Protein AF-A0A1C6IP34-F1 (afdb_monomer_lite)

Structure (mmCIF, N/CA/C/O backbone):
data_AF-A0A1C6IP34-F1
#
_entry.id   AF-A0A1C6IP34-F1
#
loop_
_atom_site.group_PDB
_atom_site.id
_atom_site.type_symbol
_atom_site.label_atom_id
_atom_site.label_alt_id
_atom_site.label_comp_id
_atom_site.label_asym_id
_atom_site.label_entity_id
_atom_site.label_seq_id
_atom_site.pdbx_PDB_ins_code
_atom_site.Cartn_x
_atom_site.Cartn_y
_atom_site.Cartn_z
_atom_site.occupancy
_atom_site.B_iso_or_equiv
_atom_site.auth_seq_id
_atom_site.auth_comp_id
_atom_site.auth_asym_id
_atom_site.auth_atom_id
_atom_site.pdbx_PDB_model_num
ATOM 1 N N . MET A 1 1 ? -19.542 -21.476 -33.929 1.00 39.75 1 MET A N 1
ATOM 2 C CA . MET A 1 1 ? -19.861 -22.888 -33.603 1.00 39.75 1 MET A CA 1
ATOM 3 C C . MET A 1 1 ? -19.779 -23.705 -34.886 1.00 39.75 1 MET A C 1
ATOM 5 O O . MET A 1 1 ? -20.178 -23.182 -35.917 1.00 39.75 1 MET A O 1
ATOM 9 N N . PRO A 1 2 ? -19.211 -24.919 -34.835 1.00 40.62 2 PRO A N 1
ATOM 10 C CA . PRO A 1 2 ? -20.049 -26.082 -34.550 1.00 40.62 2 PRO A CA 1
ATOM 11 C C . PRO A 1 2 ? -19.527 -26.936 -33.387 1.00 40.62 2 PRO A C 1
ATOM 13 O O . PRO A 1 2 ? -18.333 -27.012 -33.115 1.00 40.62 2 PRO A O 1
ATOM 16 N N . ARG A 1 3 ? -20.489 -27.540 -32.685 1.00 31.16 3 ARG A N 1
ATOM 17 C CA . ARG A 1 3 ? -20.330 -28.457 -31.552 1.00 31.16 3 ARG A CA 1
ATOM 18 C C . ARG A 1 3 ? -19.933 -29.848 -32.048 1.00 31.16 3 ARG A C 1
ATOM 20 O O . ARG A 1 3 ? -20.438 -30.293 -33.077 1.00 31.16 3 ARG A O 1
ATOM 27 N N . LYS A 1 4 ? -19.143 -30.571 -31.254 1.00 36.78 4 LYS A N 1
ATOM 28 C CA . LYS A 1 4 ? -19.145 -32.038 -31.244 1.00 36.78 4 LYS A CA 1
ATOM 29 C C . LYS A 1 4 ? -19.351 -32.521 -29.808 1.00 36.78 4 LYS A C 1
ATOM 31 O O . LYS A 1 4 ? -18.617 -32.133 -28.908 1.00 36.78 4 LYS A O 1
ATOM 36 N N . THR A 1 5 ? -20.380 -33.344 -29.640 1.00 31.83 5 THR A N 1
ATOM 37 C CA . THR A 1 5 ? -20.767 -34.086 -28.434 1.00 31.83 5 THR A CA 1
ATOM 38 C C . THR A 1 5 ? -20.692 -35.572 -28.773 1.00 31.83 5 THR A C 1
ATOM 40 O O . THR A 1 5 ? -21.174 -35.937 -29.842 1.00 31.83 5 THR A O 1
ATOM 43 N N . THR A 1 6 ? -20.117 -36.394 -27.888 1.00 33.66 6 THR A N 1
ATOM 44 C CA . THR A 1 6 ? -20.362 -37.843 -27.627 1.00 33.66 6 THR A CA 1
ATOM 45 C C . THR A 1 6 ? -19.413 -38.205 -26.463 1.00 33.66 6 THR A C 1
ATOM 47 O O . THR A 1 6 ? -18.208 -38.081 -26.639 1.00 33.66 6 THR A O 1
ATOM 50 N N . THR A 1 7 ? -19.830 -38.289 -25.193 1.00 30.08 7 THR A N 1
ATOM 51 C CA . THR A 1 7 ? -20.600 -39.322 -24.449 1.00 30.08 7 THR A CA 1
ATOM 52 C C . THR A 1 7 ? -19.811 -40.599 -24.082 1.00 30.08 7 THR A C 1
ATOM 54 O O . THR A 1 7 ? -19.658 -41.482 -24.914 1.00 30.08 7 THR A O 1
ATOM 57 N N . ASN A 1 8 ? -19.410 -40.641 -22.796 1.00 30.36 8 ASN A N 1
ATOM 58 C CA . ASN A 1 8 ? -19.357 -41.710 -21.767 1.00 30.36 8 ASN A CA 1
ATOM 59 C C . ASN A 1 8 ? -18.719 -43.097 -22.017 1.00 30.36 8 ASN A C 1
ATOM 61 O O . ASN A 1 8 ? -19.060 -43.779 -22.973 1.00 30.36 8 ASN A O 1
ATOM 65 N N . ILE A 1 9 ? -17.962 -43.598 -21.020 1.00 33.38 9 ILE A N 1
ATOM 66 C CA . ILE A 1 9 ? -18.406 -44.615 -20.027 1.00 33.38 9 ILE A CA 1
ATOM 67 C C . ILE A 1 9 ? -17.376 -44.745 -18.881 1.00 33.38 9 ILE A C 1
ATOM 69 O O . ILE A 1 9 ? -16.169 -44.665 -19.085 1.00 33.38 9 ILE A O 1
ATOM 73 N N . ALA A 1 10 ? -17.921 -44.914 -17.674 1.00 29.19 10 ALA A N 1
ATOM 74 C CA . ALA A 1 10 ? -17.290 -44.967 -16.361 1.00 29.19 10 ALA A CA 1
ATOM 75 C C . ALA A 1 10 ? -16.554 -46.282 -16.037 1.00 29.19 10 ALA A C 1
ATOM 77 O O . ALA A 1 10 ? -16.907 -47.349 -16.540 1.00 29.19 10 ALA A O 1
ATOM 78 N N . LYS A 1 11 ? -15.633 -46.207 -15.068 1.00 30.05 11 LYS A N 1
ATOM 79 C CA . LYS A 1 11 ? -15.432 -47.268 -14.074 1.00 30.05 11 LYS A CA 1
ATOM 80 C C . LYS A 1 11 ? -15.022 -46.645 -12.737 1.00 30.05 11 LYS A C 1
ATOM 82 O O . LYS A 1 11 ? -14.054 -45.894 -12.673 1.00 30.05 11 LYS A O 1
ATOM 87 N N . GLU A 1 12 ? -15.834 -46.918 -11.723 1.00 26.64 12 GLU A N 1
ATOM 88 C CA . GLU A 1 12 ? -15.644 -46.564 -10.318 1.00 26.64 12 GLU A CA 1
ATOM 89 C C . GLU A 1 12 ? -14.530 -47.416 -9.699 1.00 26.64 12 GLU A C 1
ATOM 91 O O . GLU A 1 12 ? -14.507 -48.627 -9.914 1.00 26.64 12 GLU A O 1
ATOM 96 N N . GLU A 1 13 ? -13.675 -46.807 -8.876 1.00 28.80 13 GLU A N 1
ATOM 97 C CA . GLU A 1 13 ? -13.203 -47.438 -7.642 1.00 28.80 13 GLU A CA 1
ATOM 98 C C . GLU A 1 13 ? -12.859 -46.353 -6.609 1.00 28.80 13 GLU A C 1
ATOM 100 O O . GLU A 1 13 ? -12.215 -45.345 -6.896 1.00 28.80 13 GLU A O 1
ATOM 105 N N . SER A 1 14 ? -13.409 -46.548 -5.418 1.00 26.98 14 SER A N 1
ATOM 106 C CA . SER A 1 14 ? -13.480 -45.662 -4.260 1.00 26.98 14 SER A CA 1
ATOM 107 C C . SER A 1 14 ? -12.199 -45.647 -3.428 1.00 26.98 14 SER A C 1
ATOM 109 O O . SER A 1 14 ? -11.789 -46.716 -2.985 1.00 26.98 14 SER A O 1
ATOM 111 N N . VAL A 1 15 ? -11.676 -44.467 -3.063 1.00 29.19 15 VAL A N 1
ATOM 112 C CA . VAL A 1 15 ? -10.954 -44.266 -1.790 1.00 29.19 15 VAL A CA 1
ATOM 113 C C . VAL A 1 15 ? -11.217 -42.854 -1.245 1.00 29.19 15 VAL A C 1
ATOM 115 O O . VAL A 1 15 ? -11.278 -41.873 -1.979 1.00 29.19 15 VAL A O 1
ATOM 118 N N . SER A 1 16 ? -11.419 -42.831 0.066 1.00 27.39 16 SER A N 1
ATOM 119 C CA . SER A 1 16 ? -11.852 -41.797 1.002 1.00 27.39 16 SER A CA 1
ATOM 120 C C . SER A 1 16 ? -11.113 -40.446 0.990 1.00 27.39 16 SER A C 1
ATOM 122 O O . SER A 1 16 ? -9.935 -40.354 0.662 1.00 27.39 16 SER A O 1
ATOM 124 N N . ALA A 1 17 ? -11.846 -39.418 1.436 1.00 30.52 17 ALA A N 1
ATOM 125 C CA . ALA A 1 17 ? -11.462 -38.011 1.611 1.00 30.52 17 ALA A CA 1
ATOM 126 C C . ALA A 1 17 ? -10.304 -37.789 2.628 1.00 30.52 17 ALA A C 1
ATOM 128 O O . ALA A 1 17 ? -9.990 -38.704 3.392 1.00 30.52 17 ALA A O 1
ATOM 129 N N . PRO A 1 18 ? -9.700 -36.581 2.695 1.00 31.28 18 PRO A N 1
ATOM 130 C CA . PRO A 1 18 ? -10.388 -35.472 3.359 1.00 31.28 18 PRO A CA 1
ATOM 131 C C . PRO A 1 18 ? -10.285 -34.102 2.666 1.00 31.28 18 PRO A C 1
ATOM 133 O O . PRO A 1 18 ? -9.457 -33.834 1.800 1.00 31.28 18 PRO A O 1
ATOM 136 N N . VAL A 1 19 ? -11.214 -33.263 3.112 1.00 32.28 19 VAL A N 1
ATOM 137 C CA . VAL A 1 19 ? -11.380 -31.821 2.939 1.00 32.28 19 VAL A CA 1
ATOM 138 C C . VAL A 1 19 ? -10.043 -31.074 2.997 1.00 32.28 19 VAL A C 1
ATOM 140 O O . VAL A 1 19 ? -9.317 -31.184 3.980 1.00 32.28 19 VAL A O 1
ATOM 143 N N . VAL A 1 20 ? -9.738 -30.290 1.960 1.00 29.83 20 VAL A N 1
ATOM 144 C CA . VAL A 1 20 ? -8.674 -29.279 2.005 1.00 29.83 20 VAL A CA 1
ATOM 145 C C . VAL A 1 20 ? -9.272 -27.965 2.500 1.00 29.83 20 VAL A C 1
ATOM 147 O O . VAL A 1 20 ? -9.796 -27.161 1.732 1.00 29.83 20 VAL A O 1
ATOM 150 N N . GLU A 1 21 ? -9.223 -27.780 3.817 1.00 26.53 21 GLU A N 1
ATOM 151 C CA . GLU A 1 21 ? -9.185 -26.453 4.425 1.00 26.53 21 GLU A CA 1
ATOM 152 C C . GLU A 1 21 ? -7.930 -25.744 3.904 1.00 26.53 21 GLU A C 1
ATOM 154 O O . GLU A 1 21 ? -6.807 -26.222 4.070 1.00 26.53 21 GLU A O 1
ATOM 159 N N . ALA A 1 22 ? -8.117 -24.624 3.206 1.00 29.95 22 ALA A N 1
ATOM 160 C CA . ALA A 1 22 ? -7.020 -23.740 2.848 1.00 29.95 22 ALA A CA 1
ATOM 161 C C . ALA A 1 22 ? -6.617 -22.948 4.100 1.00 29.95 22 ALA A C 1
ATOM 163 O O . ALA A 1 22 ? -7.074 -21.829 4.324 1.00 29.95 22 ALA A O 1
ATOM 164 N N . ASP A 1 23 ? -5.777 -23.574 4.921 1.00 25.42 23 ASP A N 1
ATOM 165 C CA . ASP A 1 23 ? -5.065 -22.947 6.027 1.00 25.42 23 ASP A CA 1
ATOM 166 C C . ASP A 1 23 ? -4.160 -21.826 5.491 1.00 25.42 23 ASP A C 1
ATOM 168 O O . ASP A 1 23 ? -3.110 -22.065 4.887 1.00 25.42 23 ASP A O 1
ATOM 172 N N . PHE A 1 24 ? -4.532 -20.572 5.754 1.00 33.59 24 PHE A N 1
ATOM 173 C CA . PHE A 1 24 ? -3.616 -19.432 5.685 1.00 33.59 24 PHE A CA 1
ATOM 174 C C . PHE A 1 24 ? -2.674 -19.469 6.898 1.00 33.59 24 PHE A C 1
ATOM 176 O O . PHE A 1 24 ? -2.727 -18.627 7.796 1.00 33.59 24 PHE A O 1
ATOM 183 N N . SER A 1 25 ? -1.775 -20.455 6.939 1.00 31.80 25 SER A N 1
ATOM 184 C CA . SER A 1 25 ? -0.722 -20.494 7.949 1.00 31.80 25 SER A CA 1
ATOM 185 C C . SER A 1 25 ? 0.387 -19.495 7.592 1.00 31.80 25 SER A C 1
ATOM 187 O O . SER A 1 25 ? 1.244 -19.748 6.745 1.00 31.80 25 SER A O 1
ATOM 189 N N . ASN A 1 26 ? 0.339 -18.338 8.251 1.00 34.41 26 ASN A N 1
ATOM 190 C CA . ASN A 1 26 ? 1.470 -17.536 8.723 1.00 34.41 26 ASN A CA 1
ATOM 191 C C . ASN A 1 26 ? 2.811 -17.699 7.983 1.00 34.41 26 ASN A C 1
ATOM 193 O O . ASN A 1 26 ? 3.725 -18.379 8.454 1.00 34.41 26 ASN A O 1
ATOM 197 N N . LYS A 1 27 ? 3.013 -16.906 6.927 1.00 29.56 27 LYS A N 1
ATOM 198 C CA . LYS A 1 27 ? 4.359 -16.444 6.568 1.00 29.56 27 LYS A CA 1
ATOM 199 C C . LYS A 1 27 ? 4.630 -15.151 7.335 1.00 29.56 27 LYS A C 1
ATOM 201 O O . LYS A 1 27 ? 4.428 -14.048 6.834 1.00 29.56 27 LYS A O 1
ATOM 206 N N . SER A 1 28 ? 5.042 -15.307 8.596 1.00 32.81 28 SER A N 1
ATOM 207 C CA . SER A 1 28 ? 5.697 -14.242 9.359 1.00 32.81 28 SER A CA 1
ATOM 208 C C . SER A 1 28 ? 6.903 -13.778 8.543 1.00 32.81 28 SER A C 1
ATOM 210 O O . SER A 1 28 ? 7.929 -14.456 8.466 1.00 32.81 28 SER A O 1
ATOM 212 N N . SER A 1 29 ? 6.739 -12.657 7.846 1.00 35.38 29 SER A N 1
ATOM 213 C CA . SER A 1 29 ? 7.835 -12.003 7.150 1.00 35.38 29 SER A CA 1
ATOM 214 C C . SER A 1 29 ? 8.640 -11.288 8.218 1.00 35.38 29 SER A C 1
ATOM 216 O O . SER A 1 29 ? 8.229 -10.255 8.740 1.00 35.38 29 SER A O 1
ATOM 218 N N . LYS A 1 30 ? 9.757 -11.912 8.601 1.00 34.31 30 LYS A N 1
ATOM 219 C CA . LYS A 1 30 ? 10.798 -11.287 9.410 1.00 34.31 30 LYS A CA 1
ATOM 220 C C . LYS A 1 30 ? 11.093 -9.899 8.850 1.00 34.31 30 LYS A C 1
ATOM 222 O O . LYS A 1 30 ? 11.470 -9.765 7.688 1.00 34.31 30 LYS A O 1
ATOM 227 N N . VAL A 1 31 ? 10.940 -8.910 9.724 1.00 37.81 31 VAL A N 1
ATOM 228 C CA . VAL A 1 31 ? 11.496 -7.564 9.615 1.00 37.81 31 VAL A CA 1
ATOM 229 C C . VAL A 1 31 ? 12.938 -7.682 9.129 1.00 37.81 31 VAL A C 1
ATOM 231 O O . VAL A 1 31 ? 13.794 -8.215 9.835 1.00 37.81 31 VAL A O 1
ATOM 234 N N . ASN A 1 32 ? 13.193 -7.231 7.904 1.00 37.38 32 ASN A N 1
ATOM 235 C CA . ASN A 1 32 ? 14.538 -7.132 7.354 1.00 37.38 32 ASN A CA 1
ATOM 236 C C . ASN A 1 32 ? 15.036 -5.699 7.579 1.00 37.38 32 ASN A C 1
ATOM 238 O O . ASN A 1 32 ? 15.285 -4.941 6.646 1.00 37.38 32 ASN A O 1
ATOM 242 N N . GLU A 1 33 ? 15.166 -5.321 8.853 1.00 46.78 33 GLU A N 1
ATOM 243 C CA . GLU A 1 33 ? 16.094 -4.264 9.238 1.00 46.78 33 GLU A CA 1
ATOM 244 C C . GLU A 1 33 ? 17.501 -4.818 9.018 1.00 46.78 33 GLU A C 1
ATOM 246 O O . GLU A 1 33 ? 18.070 -5.482 9.884 1.00 46.78 33 GLU A O 1
ATOM 251 N N . ASN A 1 34 ? 18.069 -4.576 7.838 1.00 37.78 34 ASN A N 1
ATOM 252 C CA . ASN A 1 34 ? 19.495 -4.770 7.647 1.00 37.78 34 ASN A CA 1
ATOM 253 C C . ASN A 1 34 ? 20.149 -3.496 7.117 1.00 37.78 34 ASN A C 1
ATOM 255 O O . ASN A 1 34 ? 19.952 -3.070 5.980 1.00 37.78 34 ASN A O 1
ATOM 259 N N . ARG A 1 35 ? 20.934 -2.915 8.030 1.00 41.66 35 ARG A N 1
ATOM 260 C CA . ARG A 1 35 ? 21.979 -1.908 7.855 1.00 41.66 35 ARG A CA 1
ATOM 261 C C . ARG A 1 35 ? 22.705 -2.045 6.517 1.00 41.66 35 ARG A C 1
ATOM 263 O O . ARG A 1 35 ? 23.131 -3.143 6.178 1.00 41.66 35 ARG A O 1
ATOM 270 N N . VAL A 1 36 ? 22.908 -0.893 5.865 1.00 48.06 36 VAL A N 1
ATOM 271 C CA . VAL A 1 36 ? 23.939 -0.555 4.860 1.00 48.06 36 VAL A CA 1
ATOM 272 C C . VAL A 1 36 ? 24.760 -1.770 4.411 1.00 48.06 36 VAL A C 1
ATOM 274 O O . VAL A 1 36 ? 25.873 -2.005 4.876 1.00 48.06 36 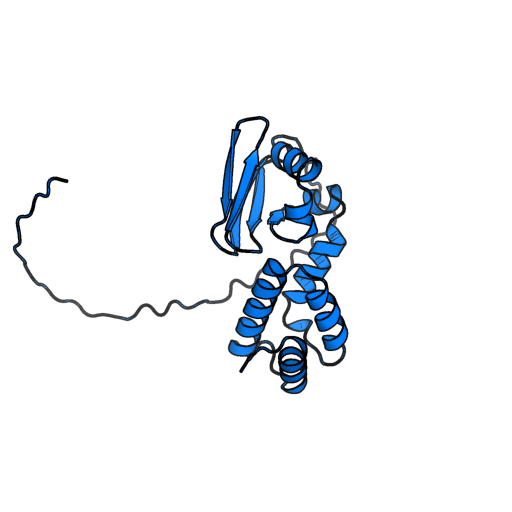VAL A O 1
ATOM 277 N N . SER A 1 37 ? 24.165 -2.569 3.530 1.00 43.12 37 SER A N 1
ATOM 278 C CA . SER A 1 37 ? 24.846 -3.638 2.810 1.00 43.12 37 SER A CA 1
ATOM 279 C C . SER A 1 37 ? 25.263 -3.079 1.457 1.00 43.12 37 SER A C 1
ATOM 281 O O . SER A 1 37 ? 24.559 -2.237 0.903 1.00 43.12 37 SER A O 1
ATOM 283 N N . SER A 1 38 ? 26.412 -3.518 0.959 1.00 51.91 38 SER A N 1
ATOM 284 C CA . SER A 1 38 ? 27.018 -3.208 -0.337 1.00 51.91 38 SER A CA 1
ATOM 285 C C . SER A 1 38 ? 26.095 -3.592 -1.501 1.00 51.91 38 SER A C 1
ATOM 287 O O . SER A 1 38 ? 26.373 -4.525 -2.247 1.00 51.91 38 SER A O 1
ATOM 289 N N . GLN A 1 39 ? 24.948 -2.933 -1.628 1.00 65.94 39 GLN A N 1
ATOM 290 C CA . GLN A 1 39 ? 24.014 -3.205 -2.700 1.00 65.94 39 GLN A CA 1
ATOM 291 C C . GLN A 1 39 ? 24.606 -2.633 -3.981 1.00 65.94 39 GLN A C 1
ATOM 293 O O . GLN A 1 39 ? 24.990 -1.462 -4.032 1.00 65.94 39 GLN A O 1
ATOM 298 N N . GLU A 1 40 ? 24.701 -3.477 -5.007 1.00 76.81 40 GLU A N 1
ATOM 299 C CA . GLU A 1 40 ? 25.096 -3.047 -6.344 1.00 76.81 40 GLU A CA 1
ATOM 300 C C . GLU A 1 40 ? 24.268 -1.820 -6.769 1.00 76.81 40 GLU A C 1
ATOM 302 O O . GLU A 1 40 ? 23.111 -1.669 -6.360 1.00 76.81 40 GLU A O 1
ATOM 307 N N . PRO A 1 41 ? 24.828 -0.889 -7.550 1.00 86.12 41 PRO A N 1
ATOM 308 C CA . PRO A 1 41 ? 24.064 0.264 -8.002 1.00 86.12 41 PRO A CA 1
ATOM 309 C C . PRO A 1 41 ? 22.868 -0.187 -8.855 1.00 86.12 41 PRO A C 1
ATOM 311 O O . PRO A 1 41 ? 22.986 -1.105 -9.662 1.00 86.12 41 PRO A O 1
ATOM 314 N N . LEU A 1 42 ? 21.720 0.489 -8.715 1.00 92.94 42 LEU A N 1
ATOM 315 C CA . LEU A 1 42 ? 20.575 0.285 -9.610 1.00 92.94 42 LEU A CA 1
ATOM 316 C C . LEU A 1 42 ? 20.972 0.646 -11.047 1.00 92.94 42 LEU A C 1
ATOM 318 O O . LEU A 1 42 ? 21.145 1.831 -11.361 1.00 92.94 42 LEU A O 1
ATOM 322 N N . THR A 1 43 ? 21.083 -0.371 -11.898 1.00 95.94 43 THR A N 1
ATOM 323 C CA . THR A 1 43 ? 21.313 -0.224 -13.339 1.00 95.94 43 THR A CA 1
ATOM 324 C C . THR A 1 43 ? 19.996 -0.324 -14.095 1.00 95.94 43 THR A C 1
ATOM 326 O O . THR A 1 43 ? 19.009 -0.830 -13.574 1.00 95.94 43 THR A O 1
ATOM 329 N N . ASP A 1 44 ? 19.967 0.154 -15.335 1.00 95.19 44 ASP A N 1
ATOM 330 C CA . ASP A 1 44 ? 18.742 0.193 -16.141 1.00 95.19 44 ASP A CA 1
ATOM 331 C C . ASP A 1 44 ? 18.160 -1.202 -16.416 1.00 95.19 44 ASP A C 1
ATOM 333 O O . ASP A 1 44 ? 16.942 -1.353 -16.409 1.00 95.19 44 ASP A O 1
ATOM 337 N N . GLY A 1 45 ? 19.016 -2.219 -16.551 1.00 94.81 45 GLY A N 1
ATOM 338 C CA . GLY A 1 45 ? 18.615 -3.618 -16.724 1.00 94.81 45 GLY A CA 1
ATOM 339 C C . GLY A 1 45 ? 18.329 -4.372 -15.423 1.00 94.81 45 GLY A C 1
ATOM 340 O O . GLY A 1 45 ? 18.079 -5.570 -15.476 1.00 94.81 45 GLY A O 1
ATOM 341 N N . THR A 1 46 ? 18.392 -3.722 -14.256 1.00 96.56 46 THR A N 1
ATOM 342 C CA . THR A 1 46 ? 18.069 -4.382 -12.985 1.00 96.56 46 THR A CA 1
ATOM 343 C C . THR A 1 46 ? 16.581 -4.727 -12.954 1.00 96.56 46 THR A C 1
ATOM 345 O O . THR A 1 46 ? 15.743 -3.829 -13.017 1.00 96.56 46 THR A O 1
ATOM 348 N N . GLU A 1 47 ? 16.266 -6.016 -12.855 1.00 96.88 47 GLU A N 1
ATOM 349 C CA . GLU A 1 47 ? 14.906 -6.532 -12.695 1.00 96.88 47 GLU A CA 1
ATOM 350 C C . GLU A 1 47 ? 14.420 -6.340 -11.259 1.00 96.88 47 GLU A C 1
ATOM 352 O O . GLU A 1 47 ? 15.142 -6.609 -10.296 1.00 96.88 47 GLU A O 1
ATOM 357 N N . ILE A 1 48 ? 13.202 -5.827 -11.115 1.00 97.75 48 ILE A N 1
ATOM 358 C CA . ILE A 1 48 ? 12.600 -5.470 -9.836 1.00 97.75 48 ILE A CA 1
ATOM 359 C C . ILE A 1 48 ? 11.178 -6.017 -9.819 1.00 97.75 48 ILE A C 1
ATOM 361 O O . ILE A 1 48 ? 10.375 -5.727 -10.707 1.00 97.75 48 ILE A O 1
ATOM 365 N N . GLU A 1 49 ? 10.862 -6.771 -8.773 1.00 98.50 49 GLU A N 1
ATOM 366 C CA . GLU A 1 49 ? 9.500 -7.207 -8.487 1.00 98.50 49 GLU A CA 1
ATOM 367 C C . GLU A 1 49 ? 8.641 -6.016 -8.054 1.00 98.50 49 GLU A C 1
ATOM 369 O O . GLU A 1 49 ? 9.003 -5.245 -7.156 1.00 98.50 49 GLU A O 1
ATOM 374 N N . ILE A 1 50 ? 7.482 -5.880 -8.686 1.00 98.31 50 ILE A N 1
ATOM 375 C CA . ILE A 1 50 ? 6.494 -4.844 -8.419 1.00 98.31 50 ILE A CA 1
ATOM 376 C C . ILE A 1 50 ? 5.203 -5.514 -7.988 1.00 98.31 50 ILE A C 1
ATOM 378 O O . ILE A 1 50 ? 4.583 -6.229 -8.776 1.00 98.31 50 ILE A O 1
ATOM 382 N N . VAL A 1 51 ? 4.785 -5.245 -6.754 1.00 98.25 51 VAL A N 1
ATOM 383 C CA . VAL A 1 51 ? 3.539 -5.778 -6.205 1.00 98.25 51 VAL A CA 1
ATOM 384 C C . VAL A 1 51 ? 2.403 -4.773 -6.351 1.00 98.25 51 VAL A C 1
ATOM 386 O O . VAL A 1 51 ? 2.596 -3.571 -6.134 1.00 98.25 51 VAL A O 1
ATOM 389 N N . SER A 1 52 ? 1.209 -5.256 -6.686 1.00 98.06 52 SER A N 1
ATOM 390 C CA . 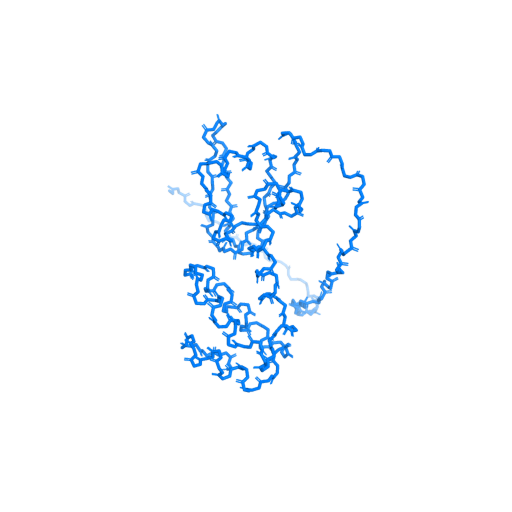SER A 1 52 ? 0.010 -4.424 -6.698 1.00 98.06 52 SER A CA 1
ATOM 391 C C . SER A 1 52 ? -0.596 -4.268 -5.311 1.00 98.06 52 SER A C 1
ATOM 393 O O . SER A 1 52 ? -0.750 -5.229 -4.560 1.00 98.06 52 SER A O 1
ATOM 395 N N . LEU A 1 53 ? -0.980 -3.044 -4.973 1.00 97.25 53 LEU A N 1
ATOM 396 C CA . LEU A 1 53 ? -1.644 -2.693 -3.719 1.00 97.25 53 LEU A CA 1
ATOM 397 C C . LEU A 1 53 ? -3.143 -2.421 -3.910 1.00 97.25 53 LEU A C 1
ATOM 399 O O . LEU A 1 53 ? -3.854 -2.256 -2.926 1.00 97.25 53 LEU A O 1
ATOM 403 N N . ILE A 1 54 ? -3.625 -2.370 -5.156 1.00 96.44 54 ILE A N 1
ATOM 404 C CA . ILE A 1 54 ? -5.047 -2.271 -5.522 1.00 96.44 54 ILE A CA 1
ATOM 405 C C . ILE A 1 54 ? -5.342 -3.246 -6.681 1.00 96.44 54 ILE A C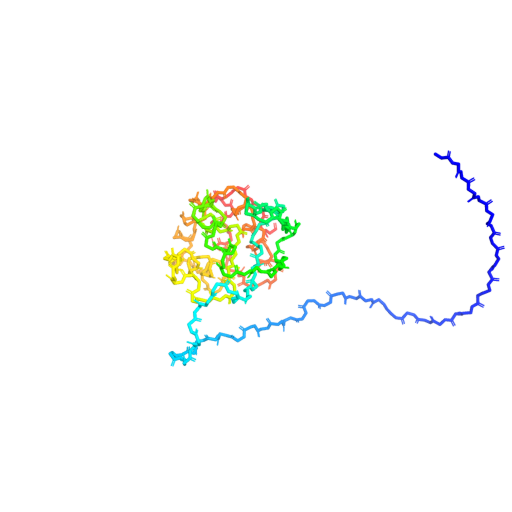 1
ATOM 407 O O . ILE A 1 54 ? -4.415 -3.634 -7.389 1.00 96.44 54 ILE A O 1
ATOM 411 N N . PRO A 1 55 ? -6.592 -3.668 -6.919 1.00 95.69 55 PRO A N 1
ATOM 412 C CA . PRO A 1 55 ? -6.900 -4.529 -8.062 1.00 95.69 55 PRO A CA 1
ATOM 413 C C . PRO A 1 55 ? -6.955 -3.743 -9.385 1.00 95.69 55 PRO A C 1
ATOM 415 O O . PRO A 1 55 ? -7.114 -2.518 -9.389 1.00 95.69 55 PRO A O 1
ATOM 418 N N . PHE A 1 56 ? -6.900 -4.470 -10.505 1.00 96.12 56 PHE A N 1
ATOM 419 C CA . PHE A 1 56 ? -7.096 -3.969 -11.876 1.00 96.12 56 PHE A CA 1
ATOM 420 C C . PHE A 1 56 ? -6.162 -2.822 -12.290 1.00 96.12 56 PHE A C 1
ATOM 422 O O . PHE A 1 56 ? -6.580 -1.831 -12.901 1.00 96.12 56 PHE A O 1
ATOM 429 N N . VAL A 1 57 ? -4.876 -2.957 -11.975 1.00 97.19 57 VAL A N 1
ATOM 430 C CA . VAL A 1 57 ? -3.837 -2.029 -12.428 1.00 97.19 57 VAL A CA 1
ATOM 431 C C . VAL A 1 57 ? -3.270 -2.543 -13.742 1.00 97.19 57 VAL A C 1
ATOM 433 O O . VAL A 1 57 ? -2.974 -3.720 -13.881 1.00 97.19 57 VAL A O 1
ATOM 436 N N . SER A 1 58 ? -3.076 -1.670 -14.724 1.00 97.06 58 SER A N 1
ATOM 437 C CA . SER A 1 58 ? -2.325 -2.034 -15.926 1.00 97.06 58 SER A CA 1
ATOM 438 C C . SER A 1 58 ? -1.451 -0.894 -16.396 1.00 97.06 58 SER A C 1
ATOM 440 O O . SER A 1 58 ? -1.745 0.270 -16.124 1.00 97.06 58 SER A O 1
ATOM 442 N N . TYR A 1 59 ? -0.371 -1.225 -17.092 1.00 97.50 59 TYR A N 1
ATOM 443 C CA . TYR A 1 59 ? 0.580 -0.281 -17.649 1.00 97.50 59 TYR A CA 1
ATOM 444 C C . TYR A 1 59 ? 1.030 -0.734 -19.034 1.00 97.50 59 TYR A C 1
ATOM 446 O O . TYR A 1 59 ? 1.319 -1.906 -19.255 1.00 97.50 59 TYR A O 1
ATOM 454 N N . LYS A 1 60 ? 1.127 0.218 -19.962 1.00 96.19 60 LYS A N 1
ATOM 455 C CA . LYS A 1 60 ? 1.730 0.004 -21.275 1.00 96.19 60 LYS A CA 1
ATOM 456 C C . LYS A 1 60 ? 2.964 0.883 -21.402 1.00 96.19 60 LYS A C 1
ATOM 458 O O . LYS A 1 60 ? 2.840 2.110 -21.357 1.00 96.19 60 LYS A O 1
ATOM 463 N N . ASP A 1 61 ? 4.130 0.278 -21.587 1.00 92.94 61 ASP A N 1
ATOM 464 C CA . ASP A 1 61 ? 5.352 1.039 -21.819 1.00 92.94 61 ASP A CA 1
ATOM 465 C C . ASP A 1 61 ? 5.321 1.638 -23.231 1.00 92.94 61 ASP A C 1
ATOM 467 O O . ASP A 1 61 ? 5.151 0.958 -24.244 1.00 92.94 61 ASP A O 1
ATOM 471 N N . SER A 1 62 ? 5.465 2.958 -23.298 1.00 88.12 62 SER A N 1
ATOM 472 C CA . SER A 1 62 ? 5.464 3.705 -24.549 1.00 88.12 62 SER A CA 1
ATOM 473 C C . SER A 1 62 ? 6.715 3.485 -25.400 1.00 88.12 62 SER A C 1
ATOM 475 O O . SER A 1 62 ? 6.675 3.796 -26.589 1.00 88.12 62 SER A O 1
ATOM 477 N N . LYS A 1 63 ? 7.818 2.981 -24.825 1.00 86.62 63 LYS A N 1
ATOM 478 C CA . LYS A 1 63 ? 9.075 2.759 -25.555 1.00 86.62 63 LYS A CA 1
ATOM 479 C C . LYS A 1 63 ? 9.073 1.469 -26.368 1.00 86.62 63 LYS A C 1
ATOM 481 O O . LYS A 1 63 ? 9.380 1.506 -27.555 1.00 86.62 63 LYS A O 1
ATOM 486 N N . ASN A 1 64 ? 8.780 0.343 -25.724 1.00 87.50 64 ASN A N 1
ATOM 487 C CA . ASN A 1 64 ? 8.854 -0.990 -26.332 1.00 87.50 64 ASN A CA 1
ATOM 488 C C . ASN A 1 64 ? 7.463 -1.583 -26.636 1.00 87.50 64 ASN A C 1
ATOM 490 O O . ASN A 1 64 ? 7.368 -2.574 -27.354 1.00 87.50 64 ASN A O 1
ATOM 494 N N . GLY A 1 65 ? 6.384 -0.957 -26.152 1.00 89.19 65 GLY A N 1
ATOM 495 C CA . GLY A 1 65 ? 5.012 -1.411 -26.367 1.00 89.19 65 GLY A CA 1
ATOM 496 C C . GLY A 1 65 ? 4.574 -2.554 -25.453 1.00 89.19 65 GLY A C 1
ATOM 497 O O . GLY A 1 65 ? 3.454 -3.039 -25.630 1.00 89.19 65 GLY A O 1
ATOM 498 N N . GLU A 1 66 ? 5.414 -2.964 -24.499 1.00 93.75 66 GLU A N 1
ATOM 499 C CA . GLU A 1 66 ? 5.101 -4.020 -23.539 1.00 93.75 66 GLU A CA 1
ATOM 500 C C . GLU A 1 66 ? 3.930 -3.634 -22.643 1.00 93.75 66 GLU A C 1
ATOM 502 O O . GLU A 1 66 ? 3.704 -2.460 -22.330 1.00 93.75 66 GLU A O 1
ATOM 507 N N . TYR A 1 67 ? 3.170 -4.649 -22.247 1.00 96.19 67 TYR A N 1
ATOM 508 C CA . TYR A 1 67 ? 1.976 -4.507 -21.437 1.00 96.19 67 TYR A CA 1
ATOM 509 C C . TYR A 1 67 ? 2.108 -5.343 -20.171 1.00 96.19 67 TYR A C 1
ATOM 511 O O . TYR A 1 67 ? 2.430 -6.525 -20.244 1.00 96.19 67 TYR A O 1
ATOM 519 N N . TYR A 1 68 ? 1.819 -4.709 -19.042 1.00 97.44 68 TYR A N 1
ATOM 520 C CA . TYR A 1 68 ? 1.870 -5.281 -17.704 1.00 97.44 68 TYR A CA 1
ATOM 521 C C . TYR A 1 68 ? 0.502 -5.096 -17.054 1.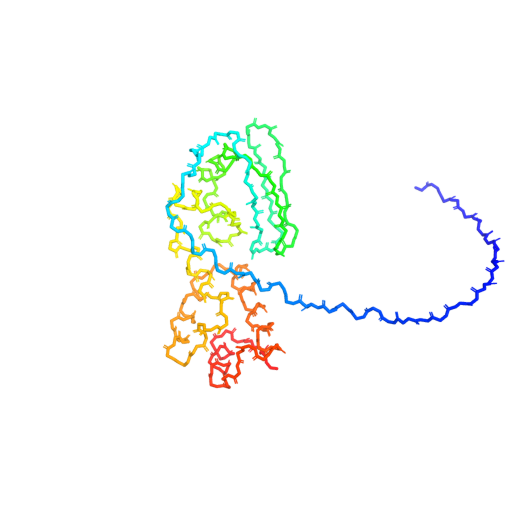00 97.44 68 TYR A C 1
ATOM 523 O O . TYR A 1 68 ? -0.104 -4.025 -17.191 1.00 97.44 68 TYR A O 1
ATOM 531 N N . ALA A 1 69 ? 0.010 -6.110 -16.353 1.00 97.44 69 ALA A N 1
ATOM 532 C CA . ALA A 1 69 ? -1.277 -6.057 -15.678 1.00 97.44 69 ALA A CA 1
ATOM 533 C C . ALA A 1 69 ? -1.227 -6.807 -14.349 1.00 97.44 69 ALA A C 1
ATOM 535 O O . ALA A 1 69 ? -0.614 -7.858 -14.243 1.00 97.44 69 ALA A O 1
ATOM 536 N N . TRP A 1 70 ? -1.908 -6.244 -13.359 1.00 98.25 70 TRP A N 1
ATOM 537 C CA . TRP A 1 70 ? -2.120 -6.811 -12.041 1.00 98.25 70 TRP A CA 1
ATOM 538 C C . TRP A 1 70 ? -3.626 -6.849 -11.809 1.00 98.25 70 TRP A C 1
ATOM 540 O O . TRP A 1 70 ? -4.271 -5.803 -11.659 1.00 98.25 70 TRP A O 1
ATOM 550 N N . ASP A 1 71 ? -4.197 -8.046 -11.817 1.00 96.31 71 ASP A N 1
ATOM 551 C CA . ASP A 1 71 ? -5.642 -8.217 -11.707 1.00 96.31 71 ASP A CA 1
ATOM 552 C C . ASP A 1 71 ? -6.086 -8.099 -10.245 1.00 96.31 71 ASP A C 1
ATOM 554 O O . ASP A 1 71 ? -7.113 -7.481 -9.948 1.00 96.31 71 ASP A O 1
ATOM 558 N N . ASN A 1 72 ? -5.269 -8.604 -9.321 1.00 96.50 72 ASN A N 1
ATOM 559 C CA . ASN A 1 72 ? -5.553 -8.683 -7.897 1.00 96.50 72 ASN A CA 1
ATOM 560 C C . ASN A 1 72 ? -4.543 -7.900 -7.051 1.00 96.50 72 ASN A C 1
ATOM 562 O O . ASN A 1 72 ? -3.408 -7.620 -7.441 1.00 96.50 72 ASN A O 1
ATOM 566 N N . VAL A 1 73 ? -4.963 -7.579 -5.826 1.00 96.00 73 VAL A N 1
ATOM 567 C CA . VAL A 1 73 ? -4.054 -7.086 -4.786 1.00 96.00 73 VAL A CA 1
ATOM 568 C C . VAL A 1 73 ? -3.051 -8.188 -4.451 1.00 96.00 73 VAL A C 1
ATOM 570 O O . VAL A 1 73 ? -3.448 -9.314 -4.161 1.00 96.00 73 VAL A O 1
ATOM 573 N N . GLY A 1 74 ? 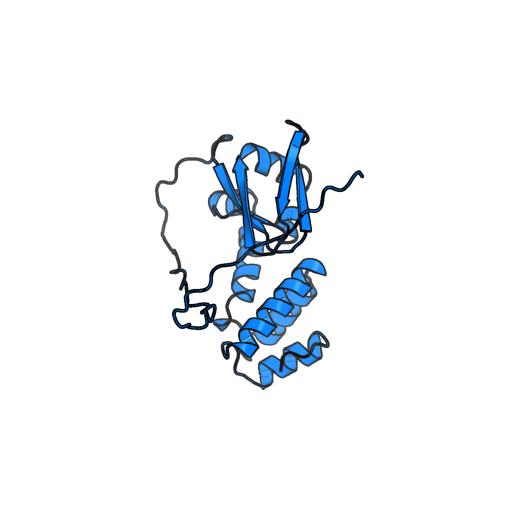-1.764 -7.854 -4.440 1.00 96.06 74 GLY A N 1
ATOM 574 C CA . GLY A 1 74 ? -0.684 -8.796 -4.163 1.00 96.06 74 GLY A CA 1
ATOM 575 C C . GLY A 1 74 ? -0.097 -9.480 -5.396 1.00 96.06 74 GLY A C 1
ATOM 576 O O . GLY A 1 74 ? 0.927 -10.143 -5.249 1.00 96.06 74 GLY A O 1
ATOM 577 N N . ASP A 1 75 ? -0.680 -9.297 -6.586 1.00 98.25 75 ASP A N 1
ATOM 578 C CA . ASP A 1 75 ? -0.066 -9.769 -7.831 1.00 98.25 75 ASP A CA 1
ATOM 579 C C . ASP A 1 75 ? 1.314 -9.124 -8.009 1.00 98.25 75 ASP A C 1
ATOM 581 O O . ASP A 1 75 ? 1.526 -7.974 -7.606 1.00 98.25 75 ASP A O 1
ATOM 585 N N . ILE A 1 76 ? 2.249 -9.860 -8.611 1.00 98.25 76 ILE A N 1
ATOM 586 C CA . ILE A 1 76 ? 3.636 -9.434 -8.808 1.00 98.25 76 ILE A CA 1
ATOM 587 C C . ILE A 1 76 ? 3.970 -9.494 -10.293 1.00 98.25 76 ILE A C 1
ATOM 589 O O . ILE A 1 76 ? 3.731 -10.507 -10.940 1.00 98.25 76 ILE A O 1
ATOM 593 N N . GLU A 1 77 ? 4.601 -8.437 -10.790 1.00 98.12 77 GLU A N 1
ATOM 594 C CA . GLU A 1 77 ? 5.206 -8.391 -12.121 1.00 98.12 77 GLU A CA 1
ATOM 595 C C . GLU A 1 77 ? 6.667 -7.969 -12.005 1.00 98.12 77 GLU A C 1
ATOM 597 O O . GLU A 1 77 ? 7.036 -7.205 -11.107 1.00 98.12 77 GLU A O 1
ATOM 602 N N . ILE A 1 78 ? 7.503 -8.451 -12.921 1.00 97.88 78 ILE A N 1
ATOM 603 C CA . ILE A 1 78 ? 8.936 -8.144 -12.944 1.00 97.88 78 ILE A CA 1
ATOM 604 C C . ILE A 1 78 ? 9.191 -7.099 -14.023 1.00 97.88 78 ILE A C 1
ATOM 606 O O . ILE A 1 78 ? 8.946 -7.333 -15.204 1.00 97.88 78 ILE A O 1
ATOM 610 N N . LEU A 1 79 ? 9.680 -5.930 -13.612 1.00 96.94 79 LEU A N 1
ATOM 611 C CA . LEU A 1 79 ? 9.985 -4.819 -14.509 1.00 96.94 79 LEU A CA 1
ATOM 612 C C . LEU A 1 79 ? 11.453 -4.427 -14.378 1.00 96.94 79 LEU A C 1
ATOM 614 O O . LEU A 1 79 ? 12.027 -4.449 -13.289 1.00 96.94 79 LEU A O 1
ATOM 618 N N . THR A 1 80 ? 12.049 -3.974 -15.478 1.00 96.94 80 THR A N 1
ATOM 619 C CA . THR A 1 80 ? 13.381 -3.366 -15.419 1.00 96.94 80 THR A CA 1
ATOM 620 C C . THR A 1 80 ? 13.324 -1.997 -14.741 1.00 96.94 80 THR A C 1
ATOM 622 O O . THR A 1 80 ? 12.331 -1.262 -14.833 1.00 96.94 80 THR A O 1
ATOM 625 N N . PHE A 1 81 ? 14.419 -1.589 -14.101 1.00 97.19 81 PHE A N 1
ATOM 626 C CA . PHE A 1 81 ? 14.528 -0.251 -13.531 1.00 97.19 81 PHE A CA 1
ATOM 627 C C . PHE A 1 81 ? 14.358 0.846 -14.596 1.00 97.19 81 PHE A C 1
ATOM 629 O O . PHE A 1 81 ? 13.834 1.922 -14.295 1.00 97.19 81 PHE A O 1
ATOM 636 N N . GLU A 1 82 ? 14.740 0.593 -15.853 1.00 96.25 82 GLU A N 1
ATOM 637 C CA . GLU A 1 82 ? 14.451 1.505 -16.960 1.00 96.25 82 GLU A CA 1
ATOM 638 C C . GLU A 1 82 ? 12.945 1.731 -17.158 1.00 96.25 82 GLU A C 1
ATOM 640 O O . GLU A 1 82 ? 12.503 2.887 -17.212 1.00 96.25 82 GLU A O 1
ATOM 645 N N . THR A 1 83 ? 12.157 0.654 -17.203 1.00 96.94 83 THR A N 1
ATOM 646 C CA . THR A 1 83 ? 10.692 0.710 -17.307 1.00 96.94 83 THR A CA 1
ATOM 647 C C . THR A 1 83 ? 10.100 1.482 -16.129 1.00 96.94 83 THR A C 1
ATOM 649 O O . THR A 1 83 ? 9.272 2.375 -16.322 1.00 96.94 83 THR A O 1
ATOM 652 N N . LEU A 1 84 ? 10.587 1.244 -14.906 1.00 97.12 84 LEU A N 1
ATOM 653 C CA . LEU A 1 84 ? 10.133 1.977 -13.718 1.00 97.12 84 LEU A CA 1
ATOM 654 C C . LEU A 1 84 ? 10.471 3.465 -13.773 1.00 97.12 84 LEU A C 1
ATOM 656 O O . LEU A 1 84 ? 9.638 4.290 -13.398 1.00 97.12 84 LEU A O 1
ATOM 660 N N . LYS A 1 85 ? 11.656 3.848 -14.271 1.00 96.38 85 LYS A N 1
ATOM 661 C CA . LYS A 1 85 ? 11.985 5.264 -14.503 1.00 96.38 85 LYS A CA 1
ATOM 662 C C . LYS A 1 85 ? 11.011 5.895 -15.496 1.00 96.38 85 LYS A C 1
ATOM 664 O O . LYS A 1 85 ? 10.588 7.033 -15.285 1.00 96.38 85 LYS A O 1
ATOM 669 N N . ASN A 1 86 ? 10.660 5.185 -16.571 1.00 95.69 86 ASN A N 1
ATOM 670 C CA . ASN A 1 86 ? 9.710 5.684 -17.565 1.00 95.69 86 ASN A CA 1
ATOM 671 C C . ASN A 1 86 ? 8.304 5.839 -16.965 1.00 95.69 86 ASN A C 1
ATOM 673 O O . ASN A 1 86 ? 7.689 6.902 -17.097 1.00 95.69 86 ASN A O 1
ATOM 677 N N . MET A 1 87 ? 7.835 4.823 -16.236 1.00 96.50 87 MET A N 1
ATOM 678 C CA . MET A 1 87 ? 6.566 4.848 -15.511 1.00 96.50 87 MET A CA 1
ATOM 679 C C . MET A 1 87 ? 6.533 5.998 -14.499 1.00 96.50 87 MET A C 1
ATOM 681 O O . MET A 1 87 ? 5.588 6.782 -14.498 1.00 96.50 87 MET A O 1
ATOM 685 N N . TRP A 1 88 ? 7.591 6.183 -13.703 1.00 96.38 88 TRP A N 1
ATOM 686 C CA . TRP A 1 88 ? 7.692 7.280 -12.739 1.00 96.38 88 TRP A CA 1
ATOM 687 C C . TRP A 1 88 ? 7.691 8.653 -13.409 1.00 96.38 88 TRP A C 1
ATOM 689 O O . TRP A 1 88 ? 7.045 9.584 -12.930 1.00 96.38 88 TRP A O 1
ATOM 699 N N . ARG A 1 89 ? 8.392 8.809 -14.534 1.00 95.00 89 ARG A N 1
ATOM 700 C CA . ARG A 1 89 ? 8.451 10.090 -15.242 1.00 95.00 89 ARG A CA 1
ATOM 701 C C . ARG A 1 89 ? 7.087 10.498 -15.794 1.00 95.00 89 ARG A C 1
ATOM 703 O O . ARG A 1 89 ? 6.712 11.661 -15.653 1.00 95.00 89 ARG A O 1
ATOM 710 N N . ASN A 1 90 ? 6.367 9.558 -16.403 1.00 94.56 90 ASN A N 1
ATOM 711 C CA . ASN A 1 90 ? 5.163 9.859 -17.179 1.00 94.56 90 ASN A CA 1
ATOM 712 C C . ASN A 1 90 ? 3.865 9.655 -16.373 1.00 94.56 90 ASN A C 1
ATOM 714 O O . ASN A 1 90 ? 2.870 10.324 -16.633 1.00 94.56 90 ASN A O 1
ATOM 718 N N . HIS A 1 91 ? 3.875 8.766 -15.376 1.00 95.69 91 HIS A N 1
ATOM 719 C CA . HIS A 1 91 ? 2.691 8.312 -14.640 1.00 95.69 91 HIS A CA 1
ATOM 720 C C . HIS A 1 91 ? 2.977 8.146 -13.136 1.00 95.69 91 HIS A C 1
ATOM 722 O O . HIS A 1 91 ? 2.825 7.075 -12.555 1.00 95.69 91 HIS A O 1
ATOM 728 N N . LYS A 1 92 ? 3.354 9.236 -12.458 1.00 95.38 92 LYS A N 1
ATOM 729 C CA . LYS A 1 92 ? 3.690 9.232 -11.015 1.00 95.38 92 LYS A CA 1
ATOM 730 C C . LYS A 1 92 ? 2.614 8.624 -10.110 1.00 95.38 92 LYS A C 1
ATOM 732 O O . LYS A 1 92 ? 2.938 8.165 -9.018 1.00 95.38 92 LYS A O 1
ATOM 737 N N . THR A 1 93 ? 1.356 8.656 -10.542 1.00 94.69 93 THR A N 1
ATOM 738 C CA . THR A 1 93 ? 0.189 8.173 -9.797 1.00 94.69 93 THR A CA 1
ATOM 739 C C . THR A 1 93 ? 0.318 6.710 -9.384 1.00 94.69 93 THR A C 1
ATOM 741 O O . THR A 1 93 ? -0.034 6.414 -8.249 1.00 94.69 93 THR A O 1
ATOM 744 N N . TYR A 1 94 ? 0.904 5.835 -10.219 1.00 96.75 94 TYR A N 1
ATOM 745 C CA . TYR A 1 94 ? 1.080 4.415 -9.871 1.00 96.75 94 TYR A CA 1
ATOM 746 C C . TYR A 1 94 ? 1.774 4.229 -8.518 1.00 96.75 94 TYR A C 1
ATOM 748 O O . TYR A 1 94 ? 1.390 3.370 -7.733 1.00 96.75 94 TYR A O 1
ATOM 756 N N . PHE A 1 95 ? 2.757 5.076 -8.210 1.00 97.00 95 PHE A N 1
ATOM 757 C CA . PHE A 1 95 ? 3.516 4.970 -6.968 1.00 97.00 95 PHE A CA 1
ATOM 758 C C . PHE A 1 95 ? 3.063 5.982 -5.906 1.00 97.00 95 PHE A C 1
ATOM 760 O O . PHE A 1 95 ? 2.977 5.648 -4.729 1.00 97.00 95 PHE A O 1
ATOM 767 N N . ARG A 1 96 ? 2.715 7.221 -6.294 1.00 94.94 96 ARG A N 1
ATOM 768 C CA . ARG A 1 96 ? 2.259 8.256 -5.340 1.00 94.94 96 ARG A CA 1
ATOM 769 C C . ARG A 1 96 ? 0.926 7.926 -4.684 1.00 94.94 96 ARG A C 1
ATOM 771 O O . ARG A 1 96 ? 0.736 8.286 -3.528 1.00 94.94 96 ARG A O 1
ATOM 778 N N . ASN A 1 97 ? 0.034 7.268 -5.416 1.00 95.25 97 ASN A N 1
ATOM 779 C CA . ASN A 1 97 ? -1.252 6.826 -4.894 1.00 95.25 97 ASN A CA 1
ATOM 780 C C . ASN A 1 97 ? -1.183 5.387 -4.373 1.00 95.25 97 ASN A C 1
ATOM 782 O O . ASN A 1 97 ? -2.224 4.790 -4.138 1.00 95.25 97 ASN A O 1
ATOM 786 N N . LEU A 1 98 ? 0.023 4.825 -4.196 1.00 96.69 98 LEU A N 1
ATOM 787 C CA . LEU A 1 98 ? 0.213 3.469 -3.679 1.00 96.69 98 LEU A CA 1
ATOM 788 C C . LEU A 1 98 ? -0.617 2.440 -4.463 1.00 96.69 98 LEU A C 1
ATOM 790 O O . LEU A 1 98 ? -1.304 1.626 -3.867 1.00 96.69 98 LEU A O 1
ATOM 794 N N . TRP A 1 99 ? -0.599 2.488 -5.797 1.00 96.94 99 TRP A N 1
ATOM 795 C CA . TRP A 1 99 ? -1.210 1.428 -6.608 1.00 96.94 99 TRP A CA 1
ATOM 796 C C . TRP A 1 99 ? -0.247 0.264 -6.782 1.00 96.94 99 TRP A C 1
ATOM 798 O O . TRP A 1 99 ? -0.657 -0.886 -6.739 1.00 96.94 99 TRP A O 1
ATOM 808 N N . LEU A 1 100 ? 1.035 0.581 -6.939 1.00 97.94 100 LEU A N 1
ATOM 809 C CA . LEU A 1 100 ? 2.128 -0.366 -7.081 1.00 97.94 100 LEU A CA 1
ATOM 810 C C . LEU A 1 100 ? 3.189 -0.086 -6.019 1.00 97.94 100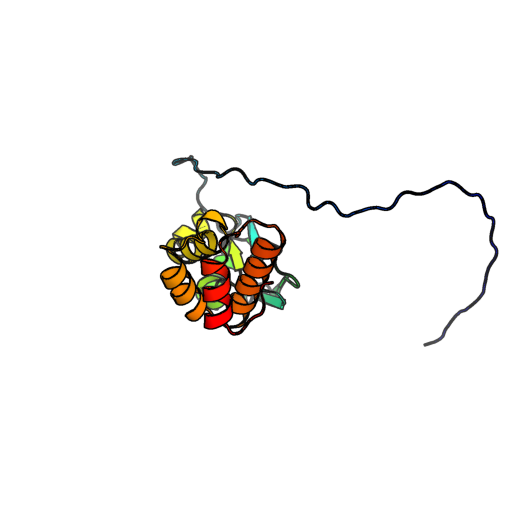 LEU A C 1
ATOM 812 O O . LEU A 1 100 ? 3.403 1.070 -5.641 1.00 97.94 100 LEU A O 1
ATOM 816 N N . LYS A 1 101 ? 3.894 -1.123 -5.570 1.00 97.88 101 LYS A N 1
ATOM 817 C CA . LYS A 1 101 ? 5.051 -1.021 -4.677 1.00 97.88 101 LYS A CA 1
ATOM 818 C C . LYS A 1 101 ? 6.246 -1.768 -5.271 1.00 97.88 101 LYS A C 1
ATOM 820 O O . LYS A 1 101 ? 6.152 -2.976 -5.477 1.00 97.88 101 LYS A O 1
ATOM 825 N N . PRO A 1 102 ? 7.379 -1.088 -5.510 1.00 98.06 102 PRO A N 1
ATOM 826 C CA . PRO A 1 102 ? 8.635 -1.772 -5.770 1.00 98.06 102 PRO A CA 1
ATOM 827 C C . PRO A 1 102 ? 9.086 -2.546 -4.533 1.00 98.06 102 PRO A C 1
ATOM 829 O O . PRO A 1 102 ? 9.143 -1.980 -3.444 1.00 98.06 102 PRO A O 1
ATOM 832 N N . MET A 1 103 ? 9.444 -3.816 -4.702 1.00 97.12 103 MET A N 1
ATOM 833 C CA . MET A 1 103 ? 9.969 -4.655 -3.617 1.00 97.12 103 MET A CA 1
ATOM 834 C C . MET A 1 103 ? 11.457 -4.394 -3.320 1.00 97.12 103 MET A C 1
ATOM 836 O O . MET A 1 103 ? 12.029 -4.997 -2.416 1.00 97.12 103 MET A O 1
ATOM 840 N N . ASP A 1 104 ? 12.076 -3.463 -4.051 1.00 96.00 104 ASP A N 1
ATOM 841 C CA . ASP A 1 104 ? 13.438 -2.983 -3.832 1.00 96.00 104 ASP A CA 1
ATOM 842 C C . ASP A 1 104 ? 13.434 -1.564 -3.238 1.00 96.00 104 ASP A C 1
ATOM 844 O O . ASP A 1 104 ? 13.079 -0.582 -3.903 1.00 96.00 104 ASP A O 1
ATOM 848 N N . ASN A 1 105 ? 13.891 -1.445 -1.989 1.00 94.50 105 ASN A N 1
ATOM 849 C CA . ASN A 1 105 ? 13.945 -0.175 -1.261 1.00 94.50 105 ASN A CA 1
ATOM 850 C C . ASN A 1 105 ? 14.809 0.886 -1.956 1.00 94.50 105 ASN A C 1
ATOM 852 O O . ASN A 1 105 ? 14.496 2.073 -1.860 1.00 94.50 105 ASN A O 1
ATOM 856 N N . ARG A 1 106 ? 15.832 0.495 -2.732 1.00 95.75 106 ARG A N 1
ATOM 857 C CA . ARG A 1 106 ? 16.656 1.453 -3.492 1.00 95.75 106 ARG A CA 1
ATOM 858 C C . ARG A 1 106 ? 15.811 2.253 -4.480 1.00 95.75 106 ARG A C 1
ATOM 860 O O . ARG A 1 106 ? 16.099 3.419 -4.743 1.00 95.75 106 ARG A O 1
ATOM 867 N N . VAL A 1 107 ? 14.766 1.641 -5.041 1.00 97.12 107 VAL A N 1
ATOM 868 C CA . VAL A 1 107 ? 13.840 2.297 -5.977 1.00 97.12 107 VAL A CA 1
ATOM 869 C C . VAL A 1 107 ? 12.960 3.288 -5.229 1.00 97.12 107 VAL A C 1
ATOM 871 O O . VAL A 1 107 ? 12.812 4.430 -5.665 1.00 97.12 107 VAL A O 1
ATOM 874 N N . ILE A 1 108 ? 12.419 2.863 -4.084 1.00 96.81 108 ILE A N 1
ATOM 875 C CA . ILE A 1 108 ? 11.582 3.690 -3.211 1.00 96.81 108 ILE A CA 1
ATOM 876 C C . ILE A 1 108 ? 12.342 4.951 -2.779 1.00 96.81 108 ILE A C 1
ATOM 878 O O . ILE A 1 108 ? 11.828 6.065 -2.923 1.00 96.81 108 ILE A O 1
ATOM 882 N N . GLU A 1 109 ? 13.582 4.792 -2.318 1.00 96.19 109 GLU A N 1
ATOM 883 C CA . GLU A 1 109 ? 14.460 5.896 -1.924 1.00 96.19 109 GLU A CA 1
ATOM 884 C C . GLU A 1 109 ? 14.777 6.813 -3.108 1.00 96.19 109 GLU A C 1
ATOM 886 O O . GLU A 1 109 ? 14.602 8.031 -3.026 1.00 96.19 109 GLU A O 1
ATOM 891 N N . LYS A 1 110 ? 15.172 6.238 -4.251 1.00 96.19 110 LYS A N 1
ATOM 892 C CA . LYS A 1 110 ? 15.536 6.996 -5.456 1.00 96.19 110 LYS A CA 1
ATOM 893 C C . LYS A 1 110 ? 14.367 7.790 -6.038 1.00 96.19 110 LYS A C 1
ATOM 895 O O . LYS A 1 110 ? 14.585 8.837 -6.648 1.00 96.19 110 LYS A O 1
ATOM 900 N N . PHE A 1 111 ? 13.133 7.324 -5.859 1.00 96.81 111 PHE A N 1
ATOM 901 C CA . PHE A 1 111 ? 11.928 8.049 -6.272 1.00 96.81 111 PHE A CA 1
ATOM 902 C C . PHE A 1 111 ? 11.416 9.025 -5.201 1.00 96.81 111 PHE A C 1
ATOM 904 O O . PHE A 1 111 ? 10.492 9.796 -5.475 1.00 96.81 111 PHE A O 1
ATOM 911 N N . GLY A 1 112 ? 12.028 9.048 -4.011 1.00 96.88 112 GLY A N 1
ATOM 912 C CA . GLY A 1 112 ? 11.631 9.913 -2.900 1.00 96.88 112 GLY A CA 1
ATOM 913 C C . GLY A 1 112 ? 10.283 9.517 -2.297 1.00 96.88 112 GLY A C 1
ATOM 914 O O . GLY A 1 112 ? 9.497 10.386 -1.919 1.00 96.88 112 GLY A O 1
ATOM 915 N N . LEU A 1 113 ? 9.988 8.216 -2.263 1.00 97.00 113 LEU A N 1
ATOM 916 C CA . LEU A 1 113 ? 8.690 7.673 -1.862 1.00 97.00 113 LEU A CA 1
ATOM 917 C C . LEU A 1 113 ? 8.689 7.029 -0.472 1.00 97.00 113 LEU A C 1
ATOM 919 O O . LEU A 1 113 ? 7.622 6.610 -0.031 1.00 97.00 113 LEU A O 1
ATOM 923 N N . SER A 1 114 ? 9.830 6.993 0.229 1.00 97.06 114 SER A N 1
ATOM 924 C CA . SER A 1 114 ? 9.989 6.308 1.524 1.00 97.06 114 SER A CA 1
ATOM 925 C C . SER A 1 114 ? 8.856 6.636 2.491 1.00 97.06 114 SER A C 1
ATOM 927 O O . SER A 1 114 ? 8.072 5.763 2.827 1.00 97.06 114 SER A O 1
ATOM 929 N N . LYS A 1 115 ? 8.620 7.924 2.775 1.00 95.56 115 LYS A N 1
ATOM 930 C CA . LYS A 1 115 ? 7.556 8.353 3.698 1.00 95.56 115 LYS A CA 1
ATOM 931 C C . LYS A 1 115 ? 6.155 7.846 3.319 1.00 95.56 115 LYS A C 1
ATOM 933 O O . LYS A 1 115 ? 5.340 7.587 4.204 1.00 95.56 115 LYS A O 1
ATOM 938 N N . ILE A 1 116 ? 5.843 7.769 2.024 1.00 95.19 116 ILE A N 1
ATOM 939 C CA . ILE A 1 116 ? 4.524 7.327 1.549 1.00 95.19 116 ILE A CA 1
ATOM 940 C C . ILE A 1 116 ? 4.372 5.818 1.775 1.00 95.19 116 ILE A C 1
ATOM 942 O O . ILE A 1 116 ? 3.337 5.391 2.284 1.00 95.19 116 ILE A O 1
ATOM 946 N N . TYR A 1 117 ? 5.406 5.028 1.476 1.00 96.75 117 TYR A N 1
ATOM 947 C CA . TYR A 1 117 ? 5.382 3.588 1.736 1.00 96.75 117 TYR A CA 1
ATOM 948 C C . TYR A 1 117 ? 5.495 3.248 3.224 1.00 96.75 117 TYR A C 1
ATOM 950 O O . TYR A 1 117 ? 4.775 2.361 3.661 1.00 96.75 117 TYR A O 1
ATOM 958 N N . ASP A 1 118 ? 6.265 3.993 4.019 1.00 95.88 118 ASP A N 1
ATOM 959 C CA . ASP A 1 118 ? 6.320 3.823 5.479 1.00 95.88 118 ASP A CA 1
ATOM 960 C C . ASP A 1 118 ? 4.935 4.054 6.102 1.00 95.88 118 ASP A C 1
ATOM 962 O O . ASP A 1 118 ? 4.487 3.314 6.974 1.00 95.88 118 ASP A O 1
ATOM 966 N N . THR A 1 119 ? 4.212 5.071 5.615 1.00 95.12 119 THR A N 1
ATOM 967 C CA . THR A 1 119 ? 2.833 5.343 6.051 1.00 95.12 119 THR A CA 1
ATOM 968 C C . THR A 1 119 ? 1.903 4.188 5.684 1.00 95.12 119 THR A C 1
ATOM 970 O O . THR A 1 119 ? 1.041 3.820 6.478 1.00 95.12 119 THR A O 1
ATOM 973 N N . TYR A 1 120 ? 2.061 3.612 4.491 1.00 95.38 120 TYR A N 1
ATOM 974 C CA . TYR A 1 120 ? 1.288 2.445 4.077 1.00 95.38 120 TYR A CA 1
ATOM 975 C C . TYR A 1 120 ? 1.602 1.222 4.944 1.00 95.38 120 TYR A C 1
ATOM 977 O O . TYR A 1 120 ? 0.681 0.589 5.448 1.00 95.38 120 TYR A O 1
ATOM 985 N N . GLU A 1 121 ? 2.881 0.920 5.174 1.00 95.88 121 GLU A N 1
ATOM 986 C CA . GLU A 1 121 ? 3.316 -0.188 6.030 1.00 95.88 121 GLU A CA 1
ATOM 987 C C . GLU A 1 121 ? 2.781 -0.045 7.452 1.00 95.88 121 GLU A C 1
ATOM 989 O O . GLU A 1 121 ? 2.224 -0.998 7.990 1.00 95.88 121 GLU A O 1
ATOM 994 N N . TYR A 1 122 ? 2.830 1.165 8.011 1.00 96.62 122 TYR A N 1
ATOM 995 C CA . TYR A 1 122 ? 2.241 1.472 9.311 1.00 96.62 122 TYR A CA 1
ATOM 996 C C . TYR A 1 122 ? 0.738 1.156 9.368 1.00 96.62 122 TYR A C 1
ATOM 998 O O . TYR A 1 122 ? 0.257 0.634 10.370 1.00 96.62 122 TYR A O 1
ATOM 1006 N N . LEU A 1 123 ? -0.014 1.427 8.296 1.00 96.38 123 LEU A N 1
ATOM 1007 C CA . LEU A 1 123 ? -1.442 1.099 8.215 1.00 96.38 123 LEU A CA 1
ATOM 1008 C C . LEU A 1 123 ? -1.709 -0.394 7.997 1.00 96.38 123 LEU A C 1
ATOM 1010 O O . LEU A 1 123 ? -2.792 -0.868 8.336 1.00 96.38 123 LEU A O 1
ATOM 1014 N N . MET A 1 124 ? -0.759 -1.127 7.416 1.00 94.88 124 MET A N 1
ATOM 1015 C CA . MET A 1 124 ? -0.843 -2.577 7.211 1.00 94.88 124 MET A CA 1
ATOM 1016 C C . MET A 1 124 ? -0.355 -3.384 8.421 1.00 94.88 124 MET A C 1
ATOM 1018 O O . MET A 1 124 ? -0.482 -4.609 8.420 1.00 94.88 124 MET A O 1
ATOM 1022 N N . ASP A 1 125 ? 0.172 -2.727 9.451 1.00 96.00 125 ASP A N 1
ATOM 1023 C CA . ASP A 1 125 ? 0.537 -3.352 10.716 1.00 96.00 125 ASP A CA 1
ATOM 1024 C C . ASP A 1 125 ? -0.611 -3.226 11.724 1.00 96.00 125 ASP A C 1
ATOM 1026 O O . ASP A 1 125 ? -1.005 -2.129 12.120 1.00 96.00 125 ASP A O 1
ATOM 1030 N N . SER A 1 126 ? -1.138 -4.365 12.178 1.00 95.50 126 SER A N 1
ATOM 1031 C CA . SER A 1 126 ? -2.187 -4.403 13.199 1.00 95.50 126 SER A CA 1
ATOM 1032 C C . SER A 1 126 ? -1.735 -3.795 14.529 1.00 95.50 126 SER A C 1
ATOM 1034 O O . SER A 1 126 ? -2.562 -3.243 15.252 1.00 95.50 126 SER A O 1
ATOM 1036 N N . SER A 1 127 ? -0.434 -3.842 14.844 1.00 96.38 127 SER A N 1
ATOM 1037 C CA . SER A 1 127 ? 0.117 -3.290 16.087 1.00 96.38 127 SER A CA 1
ATOM 1038 C C . SER A 1 127 ? -0.055 -1.766 16.187 1.00 96.38 127 SER A C 1
ATOM 1040 O O . SER A 1 127 ? -0.157 -1.212 17.283 1.00 96.38 127 SER A O 1
ATOM 1042 N N . SER A 1 128 ? -0.188 -1.089 15.043 1.00 96.56 128 SER A N 1
ATOM 1043 C CA . SER A 1 128 ? -0.421 0.352 14.951 1.00 96.56 128 SER A CA 1
ATOM 1044 C C . SER A 1 128 ? -1.800 0.781 15.455 1.00 96.56 128 SER A C 1
ATOM 1046 O O . SER A 1 128 ? -1.971 1.938 15.852 1.00 96.56 128 SER A O 1
ATOM 1048 N N . TYR A 1 129 ? -2.788 -0.121 15.455 1.00 97.06 129 TYR A N 1
ATOM 1049 C CA . TYR A 1 129 ? -4.198 0.169 15.739 1.00 97.06 129 TYR A CA 1
ATOM 1050 C C . TYR A 1 129 ? -4.489 0.231 17.242 1.00 97.06 129 TYR A C 1
ATOM 1052 O O . TYR A 1 129 ? -5.250 -0.559 17.804 1.00 97.06 129 TYR A O 1
ATOM 1060 N N . THR A 1 130 ? -3.898 1.223 17.902 1.00 96.81 130 THR A N 1
ATOM 1061 C CA . THR A 1 130 ? -4.112 1.513 19.323 1.00 96.81 130 THR A CA 1
ATOM 1062 C C . THR A 1 130 ? -5.080 2.683 19.521 1.00 96.81 130 THR A C 1
ATOM 1064 O O . THR A 1 130 ? -5.385 3.432 18.588 1.00 96.81 130 THR A O 1
ATOM 1067 N N . LYS A 1 131 ? -5.569 2.876 20.754 1.00 96.06 131 LYS A N 1
ATOM 1068 C CA . LYS A 1 131 ? -6.467 3.998 21.089 1.00 96.06 131 LYS A CA 1
ATOM 1069 C C . LYS A 1 131 ? -5.803 5.358 20.865 1.00 96.06 131 LYS A C 1
ATOM 1071 O O . LYS A 1 131 ? -6.475 6.308 20.489 1.00 96.06 131 LYS A O 1
ATOM 1076 N N . GLU A 1 132 ? -4.498 5.441 21.083 1.00 96.69 132 GLU A N 1
ATOM 1077 C CA . GLU A 1 132 ? -3.702 6.662 20.954 1.00 96.69 132 GLU A CA 1
ATOM 1078 C C . GLU A 1 132 ? -3.505 7.046 19.482 1.00 96.69 132 GLU A C 1
ATOM 1080 O O . GLU A 1 132 ? -3.493 8.226 19.135 1.00 96.69 132 GLU A O 1
ATOM 1085 N N . ASN A 1 133 ? -3.391 6.047 18.605 1.00 97.00 133 ASN A N 1
ATOM 1086 C CA . ASN A 1 133 ? -3.052 6.242 17.198 1.00 97.00 133 ASN A CA 1
ATOM 1087 C C . ASN A 1 133 ? -4.272 6.347 16.273 1.00 97.00 133 ASN A C 1
ATOM 1089 O O . ASN A 1 133 ? -4.143 6.823 15.140 1.00 97.00 133 ASN A O 1
ATOM 1093 N N . ILE A 1 134 ? -5.454 5.913 16.724 1.00 97.31 134 ILE A N 1
ATOM 1094 C CA . ILE A 1 134 ? -6.602 5.686 15.838 1.00 97.31 134 ILE A CA 1
ATOM 1095 C C . ILE A 1 134 ? -7.085 6.937 15.100 1.00 97.31 134 ILE A C 1
ATOM 1097 O O . ILE A 1 134 ? -7.471 6.855 13.934 1.00 97.31 134 ILE A O 1
ATOM 1101 N N . GLU A 1 135 ? -7.005 8.110 15.726 1.00 97.00 135 GLU A N 1
ATOM 1102 C CA . GLU A 1 135 ? -7.381 9.374 15.084 1.00 97.00 135 GLU A CA 1
ATOM 1103 C C . GLU A 1 135 ? -6.413 9.746 13.952 1.00 97.00 135 GLU A C 1
ATOM 1105 O O . GLU A 1 135 ? -6.830 10.178 12.871 1.00 97.00 135 GLU A O 1
ATOM 1110 N N . ASN A 1 136 ? -5.112 9.517 14.159 1.00 96.81 136 ASN A N 1
ATOM 1111 C CA . ASN A 1 136 ? -4.111 9.714 13.116 1.00 96.81 136 ASN A CA 1
ATOM 1112 C C . ASN A 1 136 ? -4.329 8.722 11.966 1.00 96.81 136 ASN A C 1
ATOM 1114 O O . ASN A 1 136 ? -4.391 9.146 10.813 1.00 96.81 136 ASN A O 1
ATOM 1118 N N . ILE A 1 137 ? -4.534 7.437 12.267 1.00 97.56 137 ILE A N 1
ATOM 1119 C CA . ILE A 1 137 ? -4.850 6.400 11.270 1.00 97.56 137 ILE A CA 1
ATOM 1120 C C . ILE A 1 137 ? -6.074 6.802 10.439 1.00 97.56 137 ILE A C 1
ATOM 1122 O O . ILE A 1 137 ? -6.010 6.835 9.208 1.00 97.56 137 ILE A O 1
ATOM 1126 N N . CYS A 1 138 ? -7.160 7.219 11.094 1.00 97.31 138 CYS A N 1
ATOM 1127 C CA . CYS A 1 138 ? -8.367 7.691 10.421 1.00 97.31 138 CYS A CA 1
ATOM 1128 C C . CYS A 1 138 ? -8.087 8.865 9.467 1.00 97.31 138 CYS A C 1
ATOM 1130 O O . CYS A 1 138 ? -8.633 8.927 8.360 1.00 97.31 138 CYS A O 1
ATOM 1132 N N . SER A 1 139 ? -7.234 9.803 9.883 1.00 96.75 139 SER A N 1
ATOM 1133 C CA . SER A 1 139 ? -6.814 10.949 9.071 1.00 96.75 139 SER A CA 1
ATOM 1134 C C . SER A 1 139 ? -5.983 10.533 7.854 1.00 96.75 139 SER A C 1
ATOM 1136 O O . SER A 1 139 ? -6.213 11.054 6.761 1.00 96.75 139 SER A O 1
ATOM 1138 N N . GLN A 1 140 ? -5.057 9.581 8.012 1.00 95.62 140 GLN A N 1
ATOM 1139 C CA . GLN A 1 140 ? -4.246 9.049 6.910 1.00 95.62 140 GLN A CA 1
ATOM 1140 C C . GLN A 1 140 ? -5.132 8.366 5.863 1.00 95.62 140 GLN A C 1
ATOM 1142 O O . GLN A 1 140 ? -5.104 8.751 4.696 1.00 95.62 140 GLN A O 1
ATOM 1147 N N . ILE A 1 141 ? -5.999 7.440 6.288 1.00 96.25 141 ILE A N 1
ATOM 1148 C CA . ILE A 1 141 ? -6.912 6.708 5.394 1.00 96.25 141 ILE A CA 1
ATOM 1149 C C . ILE A 1 141 ? -7.862 7.670 4.666 1.00 96.25 141 ILE A C 1
ATOM 1151 O O . ILE A 1 141 ? -8.149 7.506 3.482 1.00 96.25 141 ILE A O 1
ATOM 1155 N N . SER A 1 142 ? -8.330 8.727 5.338 1.00 95.31 142 SER A N 1
ATOM 1156 C CA . SER A 1 142 ? -9.242 9.706 4.727 1.00 95.31 142 SER A CA 1
ATOM 1157 C C . SER A 1 142 ? -8.629 10.434 3.523 1.00 95.31 142 SER A C 1
ATOM 1159 O O . SER A 1 142 ? -9.368 10.783 2.601 1.00 95.31 142 SER A O 1
ATOM 1161 N N . LYS A 1 143 ? -7.303 10.634 3.514 1.00 93.06 143 LYS A N 1
ATOM 1162 C CA . LYS A 1 143 ? -6.555 11.340 2.457 1.00 93.06 143 LYS A CA 1
ATOM 1163 C C . LYS A 1 143 ? -6.232 10.469 1.240 1.00 93.06 143 LYS A C 1
ATOM 1165 O O . LYS A 1 143 ? -5.781 11.003 0.231 1.00 93.06 143 LYS A O 1
ATOM 1170 N N . MET A 1 144 ? -6.433 9.158 1.341 1.00 93.19 144 MET A N 1
ATOM 1171 C CA . MET A 1 144 ? -6.170 8.208 0.262 1.00 93.19 144 MET A CA 1
ATOM 1172 C C . MET A 1 144 ? -7.205 8.318 -0.857 1.00 93.19 144 MET A C 1
ATOM 1174 O O . MET A 1 144 ? -8.356 8.710 -0.620 1.00 93.19 144 MET A O 1
ATOM 1178 N N . ASP A 1 145 ? -6.811 7.914 -2.066 1.00 91.75 145 ASP A N 1
ATOM 1179 C CA . ASP A 1 145 ? -7.761 7.690 -3.150 1.00 91.75 145 ASP A CA 1
ATOM 1180 C C . ASP A 1 145 ? -8.723 6.542 -2.813 1.00 91.75 145 ASP A C 1
ATOM 1182 O O . ASP A 1 145 ? -8.483 5.729 -1.919 1.00 91.75 145 ASP A O 1
ATOM 1186 N N . ASN A 1 146 ? -9.852 6.494 -3.518 1.00 92.38 146 ASN A N 1
ATOM 1187 C CA . ASN A 1 146 ? -10.926 5.561 -3.192 1.00 92.38 146 ASN A CA 1
ATOM 1188 C C . ASN A 1 146 ? -10.513 4.094 -3.366 1.00 92.38 146 ASN A C 1
ATOM 1190 O O . ASN A 1 146 ? -10.931 3.265 -2.562 1.00 92.38 146 ASN A O 1
ATOM 1194 N N . SER A 1 147 ? -9.694 3.769 -4.370 1.00 90.25 147 SER A N 1
ATOM 1195 C CA . SER A 1 147 ? -9.272 2.388 -4.628 1.00 90.25 147 SER A CA 1
ATOM 1196 C C . SER A 1 147 ? -8.365 1.877 -3.513 1.00 90.25 147 SER A C 1
ATOM 1198 O O . SER A 1 147 ? -8.595 0.797 -2.960 1.00 90.25 147 SER A O 1
ATOM 1200 N N . LEU A 1 148 ? -7.383 2.690 -3.116 1.00 93.88 148 LEU A N 1
ATOM 1201 C CA . LEU A 1 148 ? -6.516 2.366 -1.990 1.00 93.88 148 LEU A CA 1
ATOM 1202 C C . LEU A 1 148 ? -7.300 2.306 -0.676 1.00 93.88 148 LEU A C 1
ATOM 1204 O O . LEU A 1 148 ? -7.153 1.354 0.083 1.00 93.88 148 LEU A O 1
ATOM 1208 N N . LYS A 1 149 ? -8.182 3.280 -0.425 1.00 95.56 149 LYS A N 1
ATOM 1209 C CA . LYS A 1 149 ? -9.025 3.322 0.779 1.00 95.56 149 LYS A CA 1
ATOM 1210 C C . LYS A 1 149 ? -9.860 2.053 0.934 1.00 95.56 149 LYS A C 1
ATOM 1212 O O . LYS A 1 149 ? -9.892 1.490 2.023 1.00 95.56 149 LYS A O 1
ATOM 1217 N N . THR A 1 150 ? -10.495 1.585 -0.141 1.00 94.31 150 THR A N 1
ATOM 1218 C CA . THR A 1 150 ? -11.249 0.323 -0.138 1.00 94.31 150 THR A CA 1
ATOM 1219 C C . THR A 1 150 ? -10.355 -0.858 0.220 1.00 94.31 150 THR A C 1
ATOM 1221 O O . THR A 1 150 ? -10.731 -1.666 1.067 1.00 94.31 150 THR A O 1
ATOM 1224 N N . THR A 1 151 ? -9.157 -0.935 -0.363 1.00 94.75 151 THR A N 1
ATOM 1225 C CA . THR A 1 151 ? -8.217 -2.028 -0.081 1.00 94.75 151 THR A CA 1
ATOM 1226 C C . THR A 1 151 ? -7.739 -2.008 1.372 1.00 94.75 151 THR A C 1
ATOM 1228 O O . THR A 1 151 ? -7.730 -3.041 2.038 1.00 94.75 151 THR A O 1
ATOM 1231 N N . VAL A 1 152 ? -7.427 -0.825 1.909 1.00 96.56 152 VAL A N 1
ATOM 1232 C CA . VAL A 1 152 ? -7.037 -0.662 3.315 1.00 96.56 152 VAL A CA 1
ATOM 1233 C C . VAL A 1 152 ? -8.183 -1.042 4.254 1.00 96.56 152 VAL A C 1
ATOM 1235 O O . VAL A 1 152 ? -7.959 -1.774 5.212 1.00 96.56 152 VAL A O 1
ATOM 1238 N N . ILE A 1 153 ? -9.420 -0.616 3.974 1.00 96.62 153 ILE A N 1
ATOM 1239 C CA . ILE A 1 153 ? -10.596 -0.999 4.774 1.00 96.62 153 ILE A CA 1
ATOM 1240 C C . ILE A 1 153 ? -10.823 -2.513 4.733 1.00 96.62 153 ILE A C 1
ATOM 1242 O O . ILE A 1 153 ? -11.094 -3.113 5.772 1.00 96.62 153 ILE A O 1
ATOM 1246 N N . TYR A 1 154 ? -10.684 -3.142 3.564 1.00 95.12 154 TYR A N 1
ATOM 1247 C CA . TYR A 1 154 ? -10.770 -4.596 3.443 1.00 95.12 154 TYR A CA 1
ATOM 1248 C C . TYR A 1 154 ? -9.714 -5.284 4.314 1.00 95.12 154 TYR A C 1
ATOM 1250 O O . TYR A 1 154 ? -10.035 -6.209 5.060 1.00 95.12 154 TYR A O 1
ATOM 1258 N N . LYS A 1 155 ? -8.475 -4.778 4.300 1.00 95.75 155 LYS A N 1
ATOM 1259 C CA . LYS A 1 155 ? -7.409 -5.324 5.140 1.00 95.75 155 LYS A CA 1
ATOM 1260 C C . LYS A 1 155 ? -7.682 -5.143 6.633 1.00 95.75 155 LYS A C 1
ATOM 1262 O O . LYS A 1 155 ? -7.451 -6.065 7.407 1.00 95.75 155 LYS A O 1
ATOM 1267 N N . ILE A 1 156 ? -8.212 -3.990 7.037 1.00 97.06 156 ILE A N 1
ATOM 1268 C CA . ILE A 1 156 ? -8.643 -3.737 8.419 1.00 97.06 156 ILE A CA 1
ATOM 1269 C C . ILE A 1 156 ? -9.721 -4.740 8.831 1.00 97.06 156 ILE A C 1
ATOM 1271 O O . ILE A 1 156 ? -9.637 -5.313 9.914 1.00 97.06 156 ILE A O 1
ATOM 1275 N N . LYS A 1 157 ? -10.708 -4.996 7.966 1.00 96.50 157 LYS A N 1
ATOM 1276 C CA . LYS A 1 157 ? -11.753 -5.992 8.226 1.00 96.50 157 LYS A CA 1
ATOM 1277 C C . LYS A 1 157 ? -11.165 -7.392 8.412 1.00 96.50 157 LYS A C 1
ATOM 1279 O O . LYS A 1 157 ? -11.538 -8.084 9.351 1.00 96.50 157 LYS A O 1
ATOM 1284 N N . GLU A 1 158 ? -10.200 -7.781 7.581 1.00 95.75 158 GLU A N 1
ATOM 1285 C CA . GLU A 1 158 ? -9.463 -9.042 7.733 1.00 95.75 158 GLU A CA 1
ATOM 1286 C C . GLU A 1 158 ? -8.680 -9.098 9.060 1.00 95.75 158 GLU A C 1
ATOM 1288 O O . GLU A 1 158 ? -8.625 -10.141 9.705 1.00 95.75 158 GLU A O 1
ATOM 1293 N N . MET A 1 159 ? -8.078 -7.990 9.499 1.00 96.56 159 MET A N 1
ATOM 1294 C CA . MET A 1 159 ? -7.378 -7.924 10.788 1.00 96.56 159 MET A CA 1
ATOM 1295 C C . MET A 1 159 ? -8.330 -8.051 11.979 1.00 96.56 159 MET A C 1
ATOM 1297 O O . MET A 1 159 ? -7.979 -8.721 12.945 1.00 96.56 159 MET A O 1
ATOM 1301 N N . VAL A 1 160 ? -9.512 -7.433 11.916 1.00 96.69 160 VAL A N 1
ATOM 1302 C CA . VAL A 1 160 ? -10.551 -7.563 12.951 1.00 96.69 160 VAL A CA 1
ATOM 1303 C C . VAL A 1 160 ? -11.086 -8.993 12.995 1.00 96.69 160 VAL A C 1
ATOM 1305 O O . VAL A 1 160 ? -11.140 -9.580 14.067 1.00 96.69 160 VAL A O 1
ATOM 1308 N N . ALA A 1 161 ? -11.398 -9.585 11.839 1.00 95.75 161 ALA A N 1
ATOM 1309 C CA . ALA A 1 161 ? -11.917 -10.951 11.748 1.00 95.75 161 ALA A CA 1
ATOM 1310 C C . ALA A 1 161 ? -10.930 -12.024 12.245 1.00 95.75 161 ALA A C 1
ATOM 1312 O O . ALA A 1 161 ? -11.352 -13.096 12.661 1.00 95.75 161 ALA A O 1
ATOM 1313 N N . ASN A 1 162 ? -9.626 -11.739 12.194 1.00 95.56 162 ASN A N 1
ATOM 1314 C CA . ASN A 1 162 ? -8.563 -12.623 12.679 1.00 95.56 162 ASN A CA 1
ATOM 1315 C C . ASN A 1 162 ? -8.065 -12.252 14.090 1.00 95.56 162 ASN A C 1
ATOM 1317 O O . ASN A 1 162 ? -6.928 -12.586 14.429 1.00 95.56 162 ASN A O 1
ATOM 1321 N N . ASP A 1 163 ? -8.847 -11.492 14.862 1.00 93.62 163 ASP A N 1
ATOM 1322 C CA . ASP A 1 163 ? -8.528 -11.064 16.232 1.00 93.62 163 ASP A CA 1
ATOM 1323 C C . ASP A 1 163 ? -7.189 -10.307 16.372 1.00 93.62 163 ASP A C 1
ATOM 1325 O O . ASP A 1 163 ? -6.591 -10.244 17.439 1.00 93.62 163 ASP A O 1
ATOM 1329 N N . LYS A 1 164 ? -6.684 -9.681 15.300 1.00 95.31 164 LYS A N 1
ATOM 1330 C CA . LYS A 1 164 ? -5.452 -8.867 15.359 1.00 95.31 164 LYS A CA 1
ATOM 1331 C C . LYS A 1 164 ? -5.708 -7.448 15.860 1.00 95.31 164 LYS A C 1
ATOM 1333 O O . LYS A 1 164 ? -4.783 -6.777 16.314 1.00 95.31 164 LYS A O 1
ATOM 1338 N N . ILE A 1 165 ? -6.948 -6.975 15.745 1.00 94.88 165 ILE A N 1
ATOM 1339 C CA . ILE A 1 165 ? -7.423 -5.704 16.298 1.00 94.88 165 ILE A CA 1
ATOM 1340 C C . ILE A 1 165 ? -8.594 -6.031 17.224 1.00 94.88 165 ILE A C 1
ATOM 1342 O O . ILE A 1 165 ? -9.729 -6.129 16.779 1.00 94.88 165 ILE A O 1
ATOM 1346 N N . GLU A 1 166 ? -8.317 -6.192 18.516 1.00 92.31 166 GLU A N 1
ATOM 1347 C CA . GLU A 1 166 ? -9.317 -6.654 19.498 1.00 92.31 166 GLU A CA 1
ATOM 1348 C C . GLU A 1 166 ? -10.045 -5.502 20.216 1.00 92.31 166 GLU A C 1
ATOM 1350 O O . GLU A 1 166 ? -11.102 -5.667 20.828 1.00 92.31 166 GLU A O 1
ATOM 1355 N N . SER A 1 167 ? -9.474 -4.294 20.187 1.00 95.50 167 SER A N 1
ATOM 1356 C CA . SER A 1 167 ? -10.006 -3.159 20.942 1.00 95.50 167 SER A CA 1
ATOM 1357 C C . SER A 1 167 ? -11.339 -2.686 20.360 1.00 95.50 167 SER A C 1
ATOM 1359 O O . SER A 1 167 ? -11.379 -1.937 19.385 1.00 95.50 167 SER A O 1
ATOM 1361 N N . VAL A 1 168 ? -12.443 -3.025 21.034 1.00 94.62 168 VAL A N 1
ATOM 1362 C CA . VAL A 1 168 ? -13.810 -2.601 20.667 1.00 94.62 168 VAL A CA 1
ATOM 1363 C C . VAL A 1 168 ? -13.917 -1.087 20.458 1.00 94.62 168 VAL A C 1
ATOM 1365 O O . VAL A 1 168 ? -14.643 -0.624 19.583 1.00 94.62 168 VAL A O 1
ATOM 1368 N N . SER A 1 169 ? -13.184 -0.290 21.242 1.00 95.94 169 SER A N 1
ATOM 1369 C CA . SER A 1 169 ? -13.166 1.168 21.073 1.00 95.94 169 SER A CA 1
ATOM 1370 C C . SER A 1 169 ? -12.528 1.590 19.750 1.00 95.94 169 SER A C 1
ATOM 1372 O O . SER A 1 169 ? -13.016 2.523 19.126 1.00 95.94 169 SER A O 1
ATOM 1374 N N . VAL A 1 170 ? -11.446 0.927 19.337 1.00 97.31 170 VAL A N 1
ATOM 1375 C CA . VAL A 1 170 ? -10.750 1.205 18.071 1.00 97.31 170 VAL A CA 1
ATOM 1376 C C . VAL A 1 170 ? -11.639 0.809 16.895 1.00 97.31 170 VAL A C 1
ATOM 1378 O O . VAL A 1 170 ? -11.836 1.615 15.987 1.00 97.31 170 VAL A O 1
ATOM 1381 N N . ILE A 1 171 ? -12.243 -0.382 16.959 1.00 96.94 171 ILE A N 1
ATOM 1382 C CA . ILE A 1 171 ? -13.161 -0.886 15.929 1.00 96.94 171 ILE A CA 1
ATOM 1383 C C . ILE A 1 171 ? -14.333 0.082 15.739 1.00 96.94 171 ILE A C 1
ATOM 1385 O O . ILE A 1 171 ? -14.552 0.573 14.634 1.00 96.94 171 ILE A O 1
ATOM 1389 N N . LYS A 1 172 ? -15.018 0.464 16.825 1.00 96.81 172 LYS A N 1
ATOM 1390 C CA . LYS A 1 172 ? -16.142 1.412 16.761 1.00 96.81 172 LYS A CA 1
ATOM 1391 C C . LYS A 1 172 ? -15.746 2.765 16.174 1.00 96.81 172 LYS A C 1
ATOM 1393 O O . LYS A 1 172 ? -16.547 3.380 15.473 1.00 96.81 172 LYS A O 1
ATOM 1398 N N . THR A 1 173 ? -14.541 3.266 16.452 1.00 97.00 173 THR A N 1
ATOM 1399 C CA . THR A 1 173 ? -14.063 4.516 15.842 1.00 97.00 173 THR A CA 1
ATOM 1400 C C . THR A 1 173 ? -13.925 4.371 14.325 1.00 97.00 173 THR A C 1
ATOM 1402 O O . THR A 1 173 ? -14.395 5.243 13.591 1.00 97.00 173 THR A O 1
ATOM 1405 N N . LEU A 1 174 ? -13.354 3.262 13.844 1.00 96.88 174 LEU A N 1
ATOM 1406 C CA . LEU A 1 174 ? -13.206 2.979 12.412 1.00 96.88 174 LEU A CA 1
ATOM 1407 C C . LEU A 1 174 ? -14.564 2.861 11.710 1.00 96.88 174 LEU A C 1
ATOM 1409 O O . LEU A 1 174 ? -14.788 3.529 10.698 1.00 96.88 174 LEU A O 1
ATOM 1413 N N . GLU A 1 175 ? -15.488 2.082 12.274 1.00 96.69 175 GLU A N 1
ATOM 1414 C CA . GLU A 1 175 ? -16.847 1.909 11.743 1.00 96.69 175 GLU A CA 1
ATOM 1415 C C . GLU A 1 175 ? -17.579 3.248 11.636 1.00 96.69 175 GLU A C 1
ATOM 1417 O O . GLU A 1 175 ? -18.110 3.611 10.583 1.00 96.69 175 GLU A O 1
ATOM 1422 N N . ASN A 1 176 ? -17.536 4.050 12.702 1.00 96.62 176 ASN A N 1
ATOM 1423 C CA . ASN A 1 176 ? -18.188 5.354 12.727 1.00 96.62 176 ASN A CA 1
ATOM 1424 C C . ASN A 1 176 ? -17.574 6.341 11.734 1.00 96.62 176 ASN A C 1
ATOM 1426 O O . ASN A 1 176 ? -18.314 7.140 11.142 1.00 96.62 176 ASN A O 1
ATOM 1430 N N . LYS A 1 177 ? -16.246 6.308 11.563 1.00 96.69 177 LYS A N 1
ATOM 1431 C CA . LYS A 1 177 ? -15.517 7.204 10.664 1.00 96.69 177 LYS A CA 1
ATOM 1432 C C . LYS A 1 177 ? -15.770 6.871 9.200 1.00 96.69 177 LYS A C 1
ATOM 1434 O O . LYS A 1 177 ? -16.018 7.786 8.416 1.00 96.69 177 LYS A O 1
ATOM 1439 N N . PHE A 1 178 ? -15.703 5.591 8.842 1.00 95.69 178 PHE A N 1
ATOM 1440 C CA . PHE A 1 178 ? -15.765 5.140 7.451 1.00 95.69 178 PHE A CA 1
ATOM 1441 C C . PHE A 1 178 ? -17.142 4.632 7.025 1.00 95.69 178 PHE A C 1
ATOM 1443 O O . PHE A 1 178 ? -17.335 4.381 5.841 1.00 95.69 178 PHE A O 1
ATOM 1450 N N . LYS A 1 179 ? -18.109 4.563 7.950 1.00 95.50 179 LYS A N 1
ATOM 1451 C CA . LYS A 1 179 ? -19.477 4.074 7.704 1.00 95.50 179 LYS A CA 1
ATOM 1452 C C . LYS A 1 179 ? -19.475 2.652 7.141 1.00 95.50 179 LYS A C 1
ATOM 1454 O O . LYS A 1 179 ? -20.143 2.363 6.154 1.00 95.50 179 LYS A O 1
ATOM 1459 N N . VAL A 1 180 ? -18.695 1.788 7.784 1.00 94.19 180 VAL A N 1
ATOM 1460 C CA . VAL A 1 180 ? -18.527 0.374 7.428 1.00 94.19 180 VAL A CA 1
ATOM 1461 C C . VAL A 1 180 ? -18.832 -0.513 8.626 1.00 94.19 180 VAL A C 1
ATOM 1463 O O . VAL A 1 180 ? -18.777 -0.046 9.760 1.00 94.19 180 VAL A O 1
ATOM 1466 N N . GLU A 1 181 ? -19.121 -1.779 8.351 1.00 93.75 181 GLU A N 1
ATOM 1467 C CA . GLU A 1 181 ? -19.316 -2.836 9.344 1.00 93.75 181 GLU A CA 1
ATOM 1468 C C . GLU A 1 181 ? -18.080 -3.750 9.347 1.00 93.75 181 GLU A C 1
ATOM 1470 O O . GLU A 1 181 ? -17.747 -4.386 8.328 1.00 93.75 181 GLU A O 1
ATOM 1475 N N . LEU A 1 182 ? -17.358 -3.738 10.471 1.00 91.38 182 LEU A N 1
ATOM 1476 C CA . LEU A 1 182 ? -16.134 -4.516 10.679 1.00 91.38 182 LEU A CA 1
ATOM 1477 C C . LEU A 1 182 ? -16.381 -5.788 11.495 1.00 91.38 182 LEU A C 1
ATOM 1479 O O . LEU A 1 182 ? -15.585 -6.717 11.370 1.00 91.38 182 LEU A O 1
ATOM 1483 N N . ILE A 1 183 ? -17.459 -5.815 12.284 1.00 80.69 183 ILE A N 1
ATOM 1484 C CA . ILE A 1 183 ? -17.934 -6.964 13.072 1.00 80.69 183 ILE A CA 1
ATOM 1485 C C . ILE A 1 183 ? -19.175 -7.552 12.410 1.00 80.69 183 ILE A C 1
ATOM 1487 O O . ILE A 1 183 ? -20.042 -6.748 12.017 1.00 80.69 183 ILE A O 1
#

Sequence (183 aa):
MPRKTTTNIAKEESVSAPVVEADFSNKSSKVNENRVSSQEPLTDGTEIEIVSLIPFVSYKDSKNGEYYAWDNVGDIEILTFETLKNMWRNHKTYFRNLWLKPMDNRVIEKFGLSKIYDTYEYLMDSSSYTKENIENICSQISKMDNSLKTTVIYKIKEMVANDKIESVSVIKTLENKFKVELI

Foldseek 3Di:
DDDDDDDDDDDDDDDDDDDDDPDPPDPPDPDPPDPDDPDDDQDQQDKWKKFFLFAWDKDAQPPPRDIDTHHHGGDIDIDGVNSVVSCCVPPVCCLQLRRMDTPDVSSCVVSVNVVVVVLVVCLLQLVNQDPVRLVVSLVSLVPHDPRNSVSSVVSLLVCVVVCSNVDPVSQVSCCVSVVDDSD

pLDDT: mean 82.57, std 25.3, range [25.42, 98.5]

Radius of gyration: 21.94 Å; chains: 1; bounding box: 48×59×56 Å

Secondary structure (DSSP, 8-state):
--------------------------------------PPP--TT-EEEEEESSSSEEEE-TTT--EEEE-STT-EEEEEHHHHHHHHHH-THHHHTTSEEES-HHHHHHTT-HHHHHHHHHHH-GGG--TTTHHHHHHHHHTS-HHHHHHHHHHHHHHHHTTS---HHHHHHHHHHHT----